Protein AF-R6N3L1-F1 (afdb_monomer_lite)

pLDDT: mean 95.33, std 4.83, range [55.12, 98.56]

Radius of gyration: 23.16 Å; chains: 1; bounding box: 52×31×59 Å

Secondary structure (DSSP, 8-state):
-----HHHHHHHHHHHHHT-----HHHHHHHHTT-HHHHHHHHHHHHHHS-HHHHHHHHHH-HHHHHHHHHTTT--TTTHHHHTTSGGGHHHHHHHHHHHHHHHHHHHHHHHHHHHHHHHHHHHHHTT--HHHHHHHTT--HHHHHHHHHH--TTSS-HHHHHHHHHHHHH-

Sequence (172 aa):
M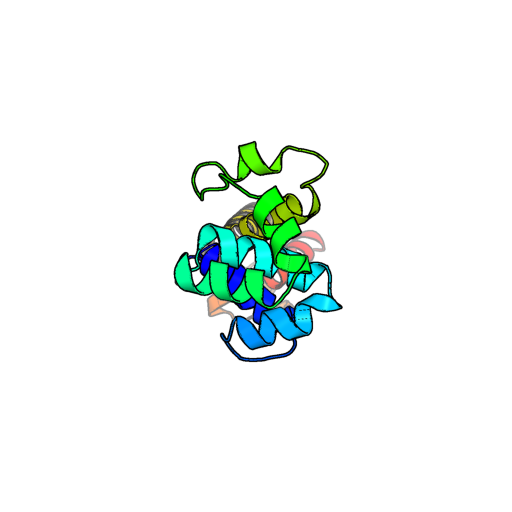RELTFKGYLLFQLKELSGCNTTSLYIFSNLASSNARLQDALTMYLVLYTKEDLKNRLIKKYSYLKTACNQLSGLEENNINDFLNLERLSHYRTIYQNYIYEKDKKVLENKLKQMMYQKICFTRKSKNMSNYRIYKELNLNPGNANAFLKYGDVSKVSLDTARKILAFVNKY

Structure (mmCIF, N/CA/C/O backbone):
data_AF-R6N3L1-F1
#
_entry.id   AF-R6N3L1-F1
#
loop_
_atom_site.group_PDB
_atom_site.id
_atom_site.type_symbol
_atom_site.label_atom_id
_atom_site.label_alt_id
_atom_site.label_comp_id
_atom_site.label_asym_id
_atom_site.label_entity_id
_atom_site.label_seq_id
_atom_site.pdbx_PDB_ins_code
_atom_site.Cartn_x
_atom_site.Cartn_y
_atom_site.Cartn_z
_atom_site.occupancy
_atom_site.B_iso_or_equiv
_atom_site.auth_seq_id
_atom_site.auth_comp_id
_atom_site.auth_asym_id
_atom_site.auth_atom_id
_atom_site.pdbx_PDB_model_num
ATOM 1 N N . MET A 1 1 ? 7.011 1.346 12.564 1.00 55.12 1 MET A N 1
ATOM 2 C CA . MET A 1 1 ? 6.654 0.772 11.245 1.00 55.12 1 MET A CA 1
ATOM 3 C C . MET A 1 1 ? 7.219 1.740 10.217 1.00 55.12 1 MET A C 1
ATOM 5 O O . MET A 1 1 ? 6.918 2.918 10.350 1.00 55.12 1 MET A O 1
ATOM 9 N N . ARG A 1 2 ? 8.129 1.308 9.333 1.00 69.50 2 ARG A N 1
ATOM 10 C CA . ARG A 1 2 ? 8.715 2.210 8.322 1.00 69.50 2 ARG A CA 1
ATOM 11 C C . ARG A 1 2 ? 7.615 2.688 7.371 1.00 69.50 2 ARG A C 1
ATOM 13 O O . ARG A 1 2 ? 6.706 1.918 7.072 1.00 69.50 2 ARG A O 1
ATOM 20 N N . GLU A 1 3 ? 7.697 3.942 6.949 1.00 82.94 3 GLU A N 1
ATOM 21 C CA . GLU A 1 3 ? 6.780 4.525 5.970 1.00 82.94 3 GLU A CA 1
ATOM 22 C C . GLU A 1 3 ? 6.906 3.799 4.621 1.00 82.94 3 GLU A C 1
ATOM 24 O O . GLU A 1 3 ? 8.009 3.431 4.205 1.00 82.94 3 GLU A O 1
ATOM 29 N N . LEU A 1 4 ? 5.775 3.557 3.954 1.00 91.31 4 LEU A N 1
ATOM 30 C CA . LEU A 1 4 ? 5.751 2.935 2.634 1.00 91.31 4 LEU A CA 1
ATOM 31 C C . LEU A 1 4 ? 6.268 3.938 1.591 1.00 91.31 4 LEU A C 1
ATOM 33 O O . LEU A 1 4 ? 5.631 4.957 1.315 1.00 91.31 4 LEU A O 1
ATOM 37 N N . THR A 1 5 ? 7.423 3.646 0.995 1.00 95.38 5 THR A N 1
ATOM 38 C CA . THR A 1 5 ? 7.975 4.432 -0.117 1.00 95.38 5 THR A CA 1
ATOM 39 C C . THR A 1 5 ? 7.405 3.956 -1.447 1.00 95.38 5 THR A C 1
ATOM 41 O O . THR A 1 5 ? 7.061 2.779 -1.588 1.00 95.38 5 THR A O 1
ATOM 44 N N . PHE A 1 6 ? 7.345 4.837 -2.449 1.00 96.94 6 PHE A N 1
ATOM 45 C CA . PHE A 1 6 ? 6.817 4.459 -3.760 1.00 96.94 6 PHE A CA 1
ATOM 46 C C . PHE A 1 6 ? 7.683 3.389 -4.443 1.00 96.94 6 PHE A C 1
ATOM 48 O O . PHE A 1 6 ? 7.162 2.389 -4.935 1.00 96.94 6 PHE A O 1
ATOM 55 N N . LYS A 1 7 ? 9.014 3.497 -4.334 1.00 97.38 7 LYS A N 1
ATOM 56 C CA . LYS A 1 7 ? 9.955 2.437 -4.735 1.00 97.38 7 LYS A CA 1
ATOM 57 C C . LYS A 1 7 ? 9.643 1.085 -4.088 1.00 97.38 7 LYS A C 1
ATOM 59 O O . LYS A 1 7 ? 9.647 0.060 -4.768 1.00 97.38 7 LYS A O 1
ATOM 64 N N . GLY A 1 8 ? 9.401 1.075 -2.774 1.00 96.56 8 GLY A N 1
ATOM 65 C CA . GLY A 1 8 ? 9.071 -0.141 -2.030 1.00 96.56 8 GLY A CA 1
ATOM 66 C C . GLY A 1 8 ? 7.736 -0.739 -2.469 1.00 96.56 8 GLY A C 1
ATOM 67 O O . GLY A 1 8 ? 7.646 -1.948 -2.668 1.00 96.56 8 GLY A O 1
ATOM 68 N N . TYR A 1 9 ? 6.734 0.113 -2.688 1.00 97.25 9 TYR A N 1
ATOM 69 C CA . TYR A 1 9 ? 5.429 -0.282 -3.208 1.00 97.25 9 TYR A CA 1
ATOM 70 C C . TYR A 1 9 ? 5.522 -0.901 -4.608 1.00 97.25 9 TYR A C 1
ATOM 72 O O . TYR A 1 9 ? 5.002 -1.993 -4.820 1.00 97.25 9 TYR A O 1
ATOM 80 N N . LEU A 1 10 ? 6.231 -0.267 -5.548 1.00 98.12 10 LEU A N 1
ATOM 81 C CA . LEU A 1 10 ? 6.423 -0.819 -6.892 1.00 98.12 10 LEU A CA 1
ATOM 82 C C . LEU A 1 10 ? 7.153 -2.162 -6.848 1.00 98.12 10 LEU A C 1
ATOM 84 O O . LEU A 1 10 ? 6.730 -3.105 -7.506 1.00 98.12 10 LEU A O 1
ATOM 88 N N . LEU A 1 11 ? 8.211 -2.290 -6.041 1.00 97.56 11 LEU A N 1
ATOM 89 C CA . LEU A 1 11 ? 8.925 -3.561 -5.913 1.00 97.56 11 LEU A CA 1
ATOM 90 C C . LEU A 1 11 ? 8.037 -4.670 -5.330 1.00 97.56 11 LEU A C 1
ATOM 92 O O . LEU A 1 11 ? 8.129 -5.816 -5.763 1.00 97.56 11 LEU A O 1
ATOM 96 N N . PHE A 1 12 ? 7.174 -4.336 -4.368 1.00 96.50 12 PHE A N 1
ATOM 97 C CA . PHE A 1 12 ? 6.160 -5.256 -3.859 1.00 96.50 12 PHE A CA 1
ATOM 98 C C . PHE A 1 12 ? 5.182 -5.673 -4.968 1.00 96.50 12 PHE A C 1
ATOM 100 O O . PHE A 1 12 ? 5.009 -6.866 -5.195 1.00 96.50 12 PHE A O 1
ATOM 107 N N . GLN A 1 13 ? 4.636 -4.719 -5.730 1.00 97.38 13 GLN A N 1
ATOM 108 C CA . GLN A 1 13 ? 3.751 -5.003 -6.867 1.00 97.38 13 GLN A CA 1
ATOM 109 C C . GLN A 1 13 ? 4.419 -5.899 -7.918 1.00 97.38 13 GLN A C 1
ATOM 111 O O . GLN A 1 13 ? 3.794 -6.831 -8.411 1.00 97.38 13 GLN A O 1
ATOM 116 N N . LEU A 1 14 ? 5.700 -5.675 -8.228 1.00 98.25 14 LEU A N 1
ATOM 117 C CA . LEU A 1 14 ? 6.450 -6.522 -9.158 1.00 98.25 14 LEU A CA 1
ATOM 118 C C . LEU A 1 14 ? 6.527 -7.974 -8.682 1.00 98.25 14 LEU A C 1
ATOM 120 O O . LEU A 1 14 ? 6.354 -8.888 -9.486 1.00 98.25 14 LEU A O 1
ATOM 124 N N . LYS A 1 15 ? 6.752 -8.204 -7.385 1.00 97.75 15 LYS A N 1
ATOM 125 C CA . LYS A 1 15 ? 6.771 -9.554 -6.805 1.00 97.75 15 LYS A CA 1
ATOM 126 C C . LYS A 1 15 ? 5.398 -10.217 -6.860 1.00 97.75 15 LYS A C 1
ATOM 128 O O . LYS A 1 15 ? 5.299 -11.340 -7.342 1.00 97.75 15 LYS A O 1
ATOM 133 N N . GLU A 1 16 ? 4.357 -9.507 -6.433 1.00 96.81 16 GLU A N 1
ATOM 134 C CA . GLU A 1 16 ? 2.985 -10.026 -6.413 1.00 96.81 16 GLU A CA 1
ATOM 135 C C . GLU A 1 16 ? 2.488 -10.364 -7.825 1.00 96.81 16 GLU A C 1
ATOM 137 O O . GLU A 1 16 ? 2.029 -11.474 -8.080 1.00 96.81 16 GLU A O 1
ATOM 142 N N . LEU A 1 17 ? 2.642 -9.439 -8.778 1.00 96.69 17 LEU A N 1
ATOM 143 C CA . LEU A 1 17 ? 2.140 -9.598 -10.147 1.00 96.69 17 LEU A CA 1
ATOM 144 C C . LEU A 1 17 ? 2.936 -10.616 -10.973 1.00 96.69 17 LEU A C 1
ATOM 146 O O . LEU A 1 17 ? 2.411 -11.152 -11.948 1.00 96.69 17 LEU A O 1
ATOM 150 N N . SER A 1 18 ? 4.196 -10.868 -10.615 1.00 95.94 18 SER A N 1
ATOM 151 C CA . SER A 1 18 ? 5.027 -11.888 -11.267 1.00 95.94 18 SER A CA 1
ATOM 152 C C . SER A 1 18 ? 4.926 -13.268 -10.617 1.00 95.94 18 SER A C 1
ATOM 154 O O . SER A 1 18 ? 5.434 -14.233 -11.185 1.00 95.94 18 SER A O 1
ATOM 156 N N . GLY A 1 19 ? 4.351 -13.368 -9.413 1.00 95.69 19 GLY A N 1
ATOM 157 C CA . GLY A 1 19 ? 4.385 -14.586 -8.599 1.00 95.69 19 GLY A CA 1
ATOM 158 C C . GLY A 1 19 ? 5.797 -15.007 -8.167 1.00 95.69 19 GLY A C 1
ATOM 159 O O . GLY A 1 19 ? 5.993 -16.128 -7.705 1.00 95.69 19 GLY A O 1
ATOM 160 N N . CYS A 1 20 ? 6.799 -14.135 -8.329 1.00 93.19 20 CYS A N 1
ATOM 161 C CA . CYS A 1 20 ? 8.203 -14.446 -8.081 1.00 93.19 20 CYS A CA 1
ATOM 162 C C . CYS A 1 20 ? 8.733 -13.636 -6.896 1.00 93.19 20 CYS A C 1
ATOM 164 O O . CYS A 1 20 ? 8.785 -12.406 -6.935 1.00 93.19 20 CYS A O 1
ATOM 166 N N . ASN A 1 21 ? 9.260 -14.311 -5.871 1.00 93.56 21 ASN A N 1
ATOM 167 C CA . ASN A 1 21 ? 9.930 -13.639 -4.755 1.00 93.56 21 ASN A CA 1
ATOM 168 C C . ASN A 1 21 ? 11.391 -13.270 -5.096 1.00 93.56 21 ASN A C 1
ATOM 170 O O . ASN A 1 21 ? 12.336 -13.733 -4.463 1.00 93.56 21 ASN A O 1
ATOM 174 N N . THR A 1 22 ? 11.582 -12.439 -6.122 1.00 95.19 22 THR A N 1
ATOM 175 C CA . THR A 1 22 ? 12.891 -11.946 -6.584 1.00 95.19 22 THR A CA 1
ATOM 176 C C . THR A 1 22 ? 12.917 -10.419 -6.636 1.00 95.19 22 THR A C 1
ATOM 178 O O . THR A 1 22 ? 11.908 -9.754 -6.430 1.00 95.19 22 THR A O 1
ATOM 181 N N . THR A 1 23 ? 14.084 -9.840 -6.893 1.00 95.25 23 THR A N 1
ATOM 182 C CA . THR A 1 23 ? 14.254 -8.417 -7.230 1.00 95.25 23 THR A CA 1
ATOM 183 C C . THR A 1 23 ? 14.907 -8.231 -8.602 1.00 95.25 23 THR A C 1
ATOM 185 O O . THR A 1 23 ? 15.266 -7.116 -8.981 1.00 95.25 23 THR A O 1
ATOM 188 N N . SER A 1 24 ? 15.072 -9.319 -9.363 1.00 97.25 24 SER A N 1
ATOM 189 C CA . SER A 1 24 ? 15.701 -9.292 -10.681 1.00 97.25 24 SER A CA 1
ATOM 190 C C . SER A 1 24 ? 14.806 -8.609 -11.711 1.00 97.25 24 SER A C 1
ATOM 192 O O . SER A 1 24 ? 13.794 -9.159 -12.150 1.00 97.25 24 SER A O 1
ATOM 194 N N . LEU A 1 25 ? 15.243 -7.438 -12.174 1.00 97.88 25 LEU A N 1
ATOM 195 C CA . LEU A 1 25 ? 14.565 -6.706 -13.242 1.00 97.88 25 LEU A CA 1
ATOM 196 C C . LEU A 1 25 ? 14.547 -7.482 -14.565 1.00 97.88 25 LEU A C 1
ATOM 198 O O . LEU A 1 25 ? 13.624 -7.297 -15.347 1.00 97.88 25 LEU A O 1
ATOM 202 N N . TYR A 1 26 ? 15.503 -8.385 -14.809 1.00 97.88 26 TYR A N 1
ATOM 203 C CA . TYR A 1 26 ? 15.476 -9.261 -15.986 1.00 97.88 26 TYR A CA 1
ATOM 204 C C . TYR A 1 26 ? 14.345 -10.288 -15.914 1.00 97.88 26 TYR A C 1
ATOM 206 O O . TYR A 1 26 ? 13.680 -10.520 -16.919 1.00 97.88 26 TYR A O 1
ATOM 214 N N . ILE A 1 27 ? 14.108 -10.878 -14.736 1.00 97.06 27 ILE A N 1
ATOM 215 C CA . ILE A 1 27 ? 13.002 -11.827 -14.542 1.00 97.06 27 ILE A CA 1
ATOM 216 C C . ILE A 1 27 ? 11.673 -11.095 -14.724 1.00 97.06 27 ILE A C 1
ATOM 218 O O . ILE A 1 27 ? 10.837 -11.536 -15.510 1.00 97.06 27 ILE A O 1
ATOM 222 N N . PHE A 1 28 ? 11.511 -9.934 -14.082 1.00 98.19 28 PHE A N 1
ATOM 223 C CA . PHE A 1 28 ? 10.308 -9.123 -14.260 1.00 98.19 28 PHE A CA 1
ATOM 224 C C . PHE A 1 28 ? 10.110 -8.689 -15.715 1.00 98.19 28 PHE A C 1
ATOM 226 O O . PHE A 1 28 ? 9.000 -8.801 -16.218 1.00 98.19 28 PHE A O 1
ATOM 233 N N . SER A 1 29 ? 11.171 -8.272 -16.417 1.00 97.62 29 SER A N 1
ATOM 234 C CA . SER A 1 29 ? 11.090 -7.888 -17.837 1.00 97.62 29 SER A CA 1
ATOM 235 C C . SER A 1 29 ? 10.705 -9.060 -18.743 1.00 97.62 29 SER A C 1
ATOM 237 O O . SER A 1 29 ? 9.985 -8.889 -19.718 1.00 97.62 29 SER A O 1
ATOM 239 N N . ASN A 1 30 ? 11.149 -10.275 -18.423 1.00 96.44 30 ASN A N 1
ATOM 240 C CA . ASN A 1 30 ? 10.746 -11.453 -19.183 1.00 96.44 30 ASN A CA 1
ATOM 241 C C . ASN A 1 30 ? 9.241 -11.734 -19.029 1.00 96.44 30 ASN A C 1
ATOM 243 O O . ASN A 1 30 ? 8.537 -11.935 -20.017 1.00 96.44 30 ASN A O 1
ATOM 247 N N . LEU A 1 31 ? 8.745 -11.699 -17.789 1.00 96.12 31 LEU A N 1
ATOM 248 C CA . LEU A 1 31 ? 7.355 -12.022 -17.455 1.00 96.12 31 LEU A CA 1
ATOM 249 C C . LEU A 1 31 ? 6.365 -10.921 -17.867 1.00 96.12 31 LEU A C 1
ATOM 251 O O . LEU A 1 31 ? 5.251 -11.216 -18.294 1.00 96.12 31 LEU A O 1
ATOM 255 N N . ALA A 1 32 ? 6.774 -9.655 -17.786 1.00 96.56 32 ALA A N 1
ATOM 256 C CA . ALA A 1 32 ? 5.938 -8.499 -18.105 1.00 96.56 32 ALA A CA 1
ATOM 257 C C . ALA A 1 32 ? 5.476 -8.456 -19.570 1.00 96.56 32 ALA A C 1
ATOM 259 O O . ALA A 1 32 ? 4.437 -7.870 -19.847 1.00 96.56 32 ALA A O 1
ATOM 260 N N . SER A 1 33 ? 6.185 -9.124 -20.487 1.00 90.62 33 SER A N 1
ATOM 261 C CA . SER A 1 33 ? 5.824 -9.194 -21.913 1.00 90.62 33 SER A CA 1
ATOM 262 C C . SER A 1 33 ? 4.399 -9.700 -22.190 1.00 90.62 33 SER A C 1
ATOM 264 O O . SER A 1 33 ? 3.830 -9.381 -23.229 1.00 90.62 33 SER A O 1
ATOM 266 N N . SER A 1 34 ? 3.817 -10.465 -21.261 1.00 89.88 34 SER A N 1
ATOM 267 C CA . SER A 1 34 ? 2.464 -11.033 -21.358 1.00 89.88 34 SER A CA 1
ATOM 268 C C . SER A 1 34 ? 1.507 -10.532 -20.267 1.00 89.88 34 SER A C 1
ATOM 270 O O . SER A 1 34 ? 0.362 -10.972 -20.197 1.00 89.88 34 SER A O 1
ATOM 272 N N . ASN A 1 35 ? 1.949 -9.601 -19.413 1.00 94.88 35 ASN A N 1
ATOM 273 C CA . ASN A 1 35 ? 1.176 -9.096 -18.281 1.00 94.88 35 ASN A CA 1
ATOM 274 C C . ASN A 1 35 ? 1.253 -7.566 -18.225 1.00 94.88 35 ASN A C 1
ATOM 276 O O . ASN A 1 35 ? 2.210 -7.001 -17.694 1.00 94.88 35 ASN A O 1
ATOM 280 N N . ALA A 1 36 ? 0.202 -6.907 -18.723 1.00 94.69 36 ALA A N 1
ATOM 281 C CA . ALA A 1 36 ? 0.121 -5.449 -18.804 1.00 94.69 36 ALA A CA 1
ATOM 282 C C . ALA A 1 36 ? 0.310 -4.759 -17.440 1.00 94.69 36 ALA A C 1
ATOM 284 O O . ALA A 1 36 ? 1.070 -3.805 -17.334 1.00 94.69 36 ALA A O 1
ATOM 285 N N . ARG A 1 37 ? -0.287 -5.285 -16.360 1.00 95.88 37 ARG A N 1
ATOM 286 C CA . ARG A 1 37 ? -0.143 -4.686 -15.019 1.00 95.88 37 ARG A CA 1
ATOM 287 C C . ARG A 1 37 ? 1.293 -4.772 -14.507 1.00 95.88 37 ARG A C 1
ATOM 289 O O . ARG A 1 37 ? 1.795 -3.826 -13.902 1.00 95.88 37 ARG A O 1
ATOM 296 N N . LEU A 1 38 ? 1.952 -5.909 -14.742 1.00 97.50 38 LEU A N 1
ATOM 297 C CA . LEU A 1 38 ? 3.357 -6.089 -14.381 1.00 97.50 38 LEU A CA 1
ATOM 298 C C . LEU A 1 38 ? 4.255 -5.174 -15.224 1.00 97.50 38 LEU A C 1
ATOM 300 O O . LEU A 1 38 ? 5.188 -4.580 -14.688 1.00 97.50 38 LEU A O 1
ATOM 304 N N . GLN A 1 39 ? 3.954 -5.030 -16.516 1.00 97.75 39 GLN A N 1
ATOM 305 C CA . GLN A 1 39 ? 4.626 -4.090 -17.408 1.00 97.75 39 GLN A CA 1
ATOM 306 C C . GLN A 1 39 ? 4.496 -2.645 -16.920 1.00 97.75 39 GLN A C 1
ATOM 308 O O . GLN A 1 39 ? 5.504 -1.939 -16.886 1.00 97.75 39 GLN A O 1
ATOM 313 N N . ASP A 1 40 ? 3.309 -2.210 -16.508 1.00 97.81 40 ASP A N 1
ATOM 314 C CA . ASP A 1 40 ? 3.091 -0.834 -16.067 1.00 97.81 40 ASP A CA 1
ATOM 315 C C . ASP A 1 40 ? 3.899 -0.525 -14.796 1.00 97.81 40 ASP A C 1
ATOM 317 O O . ASP A 1 40 ? 4.656 0.450 -14.741 1.00 97.81 40 ASP A O 1
ATOM 321 N N . ALA A 1 41 ? 3.828 -1.414 -13.798 1.00 98.25 41 ALA A N 1
ATOM 322 C CA . ALA A 1 41 ? 4.604 -1.292 -12.563 1.00 98.25 41 ALA A CA 1
ATOM 323 C C . ALA A 1 41 ? 6.121 -1.330 -12.826 1.00 98.25 41 ALA A C 1
ATOM 325 O O . ALA A 1 41 ? 6.883 -0.566 -12.225 1.00 98.25 41 ALA A O 1
ATOM 326 N N . LEU A 1 42 ? 6.565 -2.190 -13.749 1.00 98.50 42 LEU A N 1
ATOM 327 C CA . LEU A 1 42 ? 7.968 -2.298 -14.144 1.00 98.50 42 LEU A CA 1
ATOM 328 C C . LEU A 1 42 ? 8.450 -1.034 -14.843 1.00 98.50 42 LEU A C 1
ATOM 330 O O . LEU A 1 42 ? 9.520 -0.538 -14.508 1.00 98.50 42 LEU A O 1
ATOM 334 N N . THR A 1 43 ? 7.664 -0.487 -15.765 1.00 98.31 43 THR A N 1
ATOM 335 C CA . THR A 1 43 ? 8.004 0.741 -16.490 1.00 98.31 43 THR A CA 1
ATOM 336 C C . THR A 1 43 ? 8.219 1.898 -15.519 1.00 98.31 43 THR A C 1
ATOM 338 O O . THR A 1 43 ? 9.267 2.542 -15.569 1.00 98.31 43 THR A O 1
ATOM 341 N N . MET A 1 44 ? 7.303 2.105 -14.564 1.00 98.38 44 MET A N 1
ATOM 342 C CA . MET A 1 44 ? 7.477 3.139 -13.536 1.00 98.38 44 MET A CA 1
ATOM 343 C C . MET A 1 44 ? 8.737 2.905 -12.693 1.00 98.38 44 MET A C 1
ATOM 345 O O . MET A 1 44 ? 9.488 3.845 -12.433 1.00 98.38 44 MET A O 1
ATOM 349 N N . TYR A 1 45 ? 9.017 1.654 -12.304 1.00 98.56 45 TYR A N 1
ATOM 350 C CA . TYR A 1 45 ? 10.211 1.324 -11.521 1.00 98.56 45 TYR A CA 1
ATOM 351 C C . TYR A 1 45 ? 11.510 1.574 -12.304 1.00 98.56 45 TYR A C 1
ATOM 353 O O . TYR A 1 45 ? 12.501 2.063 -11.754 1.00 98.56 45 TYR A O 1
ATOM 361 N N . LEU A 1 46 ? 11.519 1.243 -13.595 1.00 98.25 46 LEU A N 1
ATOM 362 C CA . LEU A 1 46 ? 12.664 1.459 -14.474 1.00 98.25 46 LEU A CA 1
ATOM 363 C C . LEU A 1 46 ? 12.953 2.943 -14.685 1.00 98.25 46 LEU A C 1
ATOM 365 O O . LEU A 1 46 ? 14.115 3.340 -14.660 1.00 98.25 46 LEU A O 1
ATOM 369 N N . VAL A 1 47 ? 11.913 3.750 -14.873 1.00 98.06 47 VAL A N 1
ATOM 370 C CA . VAL A 1 47 ? 12.048 5.185 -15.139 1.00 98.06 47 VAL A CA 1
ATOM 371 C C . VAL A 1 47 ? 12.499 5.946 -13.894 1.00 98.06 47 VAL A C 1
ATOM 373 O O . VAL A 1 47 ? 13.420 6.749 -13.991 1.00 98.06 47 VAL A O 1
ATOM 376 N N . LEU A 1 48 ? 11.916 5.653 -12.729 1.00 97.88 48 LEU A N 1
ATOM 377 C CA . LEU A 1 48 ? 12.163 6.420 -11.502 1.00 97.88 48 LEU A CA 1
ATOM 378 C C . LEU A 1 48 ? 13.361 5.925 -10.681 1.00 97.88 48 LEU A C 1
ATOM 380 O O . LEU A 1 48 ? 14.010 6.711 -9.996 1.00 97.88 48 LEU A O 1
ATOM 384 N N . TYR A 1 49 ? 13.646 4.617 -10.692 1.00 97.88 49 TYR A N 1
ATOM 385 C CA . TYR A 1 49 ? 14.501 4.001 -9.664 1.00 97.88 49 TYR A CA 1
ATOM 386 C C . TYR A 1 49 ? 15.652 3.154 -10.186 1.00 97.88 49 TYR A C 1
ATOM 388 O O . TYR A 1 49 ? 16.412 2.599 -9.382 1.00 97.88 49 TYR A O 1
ATOM 396 N N . THR A 1 50 ? 15.784 3.019 -11.502 1.00 97.50 50 THR A N 1
ATOM 397 C CA . THR A 1 50 ? 16.800 2.161 -12.109 1.00 97.50 50 THR A CA 1
ATOM 398 C C . THR A 1 50 ? 17.895 3.002 -12.741 1.00 97.50 50 THR A C 1
ATOM 400 O O . THR A 1 50 ? 17.627 3.971 -13.443 1.00 97.50 50 THR A O 1
ATOM 403 N N . LYS A 1 51 ? 19.151 2.609 -12.499 1.00 96.81 51 LYS A N 1
ATOM 404 C CA . LYS A 1 51 ? 20.306 3.252 -13.129 1.00 96.81 51 LYS A CA 1
ATOM 405 C C . LYS A 1 51 ? 20.181 3.199 -14.650 1.00 96.81 51 LYS A C 1
ATOM 407 O O . LYS A 1 51 ? 19.730 2.197 -15.213 1.00 96.81 51 LYS A O 1
ATOM 412 N N . GLU A 1 52 ? 20.608 4.271 -15.300 1.00 95.62 52 GLU A N 1
ATOM 413 C CA . GLU A 1 52 ? 20.432 4.459 -16.736 1.00 95.62 52 GLU A CA 1
ATOM 414 C C . GLU A 1 52 ? 21.083 3.343 -17.569 1.00 95.62 52 GLU A C 1
ATOM 416 O O . GLU A 1 52 ? 20.474 2.848 -18.515 1.00 95.62 52 GLU A O 1
ATOM 421 N N . ASP A 1 53 ? 22.258 2.853 -17.161 1.00 97.25 53 ASP A N 1
ATOM 422 C CA . ASP A 1 53 ? 22.962 1.748 -17.820 1.00 97.25 53 ASP A CA 1
ATOM 423 C C . ASP A 1 53 ? 22.133 0.450 -17.836 1.00 97.25 53 ASP A C 1
ATOM 425 O O . ASP A 1 53 ? 22.058 -0.256 -18.846 1.00 97.25 53 ASP A O 1
ATOM 429 N N . LEU A 1 54 ? 21.485 0.122 -16.716 1.00 97.62 54 LEU A N 1
ATOM 430 C CA . LEU A 1 54 ? 20.668 -1.077 -16.588 1.00 97.62 54 LEU A CA 1
ATOM 431 C C . LEU A 1 54 ? 19.345 -0.909 -17.334 1.00 97.62 54 LEU A C 1
ATOM 433 O O . LEU A 1 54 ? 18.945 -1.815 -18.066 1.00 97.62 54 LEU A O 1
ATOM 437 N N . LYS A 1 55 ? 18.707 0.260 -17.213 1.00 97.56 55 LYS A N 1
ATOM 438 C CA . LYS A 1 55 ? 17.501 0.608 -17.973 1.00 97.56 55 LYS A CA 1
ATOM 439 C C . LYS A 1 55 ? 17.746 0.464 -19.479 1.00 97.56 55 LYS A C 1
ATOM 441 O O . LYS A 1 55 ? 16.980 -0.214 -20.159 1.00 97.56 55 LYS A O 1
ATOM 446 N N . ASN A 1 56 ? 18.849 1.014 -19.987 1.00 97.12 56 ASN A N 1
ATOM 447 C CA . ASN A 1 56 ? 19.195 0.971 -21.409 1.00 97.12 56 ASN A CA 1
ATOM 448 C C . ASN A 1 56 ? 19.465 -0.459 -21.898 1.00 97.12 56 ASN A C 1
ATOM 450 O O . ASN A 1 56 ? 19.010 -0.836 -22.980 1.00 97.12 56 ASN A O 1
ATOM 454 N N . ARG A 1 57 ? 20.134 -1.296 -21.090 1.00 98.06 57 ARG A N 1
ATOM 455 C CA . ARG A 1 57 ? 20.307 -2.728 -21.396 1.00 98.06 57 ARG A CA 1
ATOM 456 C C . ARG A 1 57 ? 18.973 -3.469 -21.486 1.00 98.06 57 ARG A C 1
ATOM 458 O O . ARG A 1 57 ? 18.779 -4.250 -22.417 1.00 98.06 57 ARG A O 1
ATOM 465 N N . LEU A 1 58 ? 18.052 -3.217 -20.555 1.00 97.81 58 LEU A N 1
ATOM 466 C CA . LEU A 1 58 ? 16.732 -3.853 -20.543 1.00 97.81 58 LEU A CA 1
ATOM 467 C C . LEU A 1 58 ? 15.876 -3.403 -21.728 1.00 97.81 58 LEU A C 1
ATOM 469 O O . LEU A 1 58 ? 15.321 -4.247 -22.421 1.00 97.81 58 LEU A 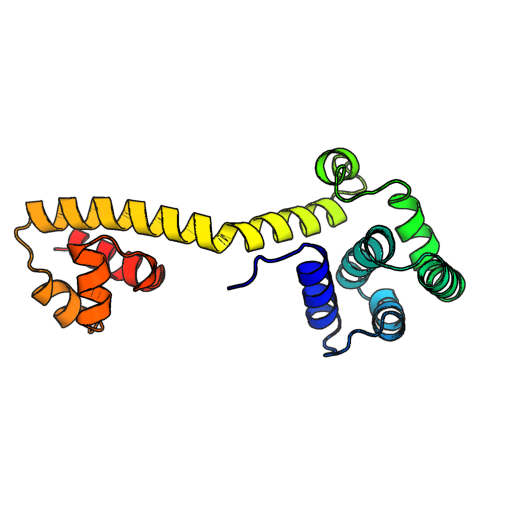O 1
ATOM 473 N N . ILE A 1 59 ? 15.843 -2.106 -22.032 1.00 97.12 59 ILE A N 1
ATOM 474 C CA . ILE A 1 59 ? 15.115 -1.563 -23.186 1.00 97.12 59 ILE A CA 1
ATOM 475 C C . ILE A 1 59 ? 15.664 -2.108 -24.514 1.00 97.12 59 ILE A C 1
ATOM 477 O O . ILE A 1 59 ? 14.896 -2.387 -25.434 1.00 97.12 59 ILE A O 1
ATOM 481 N N . LYS A 1 60 ? 16.987 -2.300 -24.624 1.00 97.12 60 LYS A N 1
ATOM 482 C CA . LYS A 1 60 ? 17.603 -2.918 -25.808 1.00 97.12 60 LYS A CA 1
ATOM 483 C C . LYS A 1 60 ? 17.205 -4.390 -25.962 1.00 97.12 60 LYS A C 1
ATOM 485 O O . LYS A 1 60 ? 17.056 -4.858 -27.086 1.00 97.12 60 LYS A O 1
ATOM 490 N N . LYS A 1 61 ? 17.054 -5.114 -24.849 1.00 97.19 61 LYS A N 1
ATOM 491 C CA . LYS A 1 61 ? 16.701 -6.541 -24.841 1.00 97.19 61 LYS A CA 1
ATOM 492 C C . LYS A 1 61 ? 15.201 -6.791 -25.034 1.00 97.19 61 LYS A C 1
ATOM 494 O O . LYS A 1 61 ? 14.837 -7.765 -25.683 1.00 97.19 61 LYS A O 1
ATOM 499 N N . TYR A 1 62 ? 14.345 -5.931 -24.489 1.00 96.44 62 TYR A N 1
ATOM 500 C CA . TYR A 1 62 ? 12.892 -6.088 -24.492 1.00 96.44 62 TYR A CA 1
ATOM 501 C C . TYR A 1 62 ? 12.235 -4.888 -25.184 1.00 96.44 62 TYR A C 1
ATOM 503 O O . TYR A 1 62 ? 12.061 -3.827 -24.586 1.00 96.44 62 TYR A O 1
ATOM 511 N N . SER A 1 63 ? 11.856 -5.053 -26.453 1.00 92.81 63 SER A N 1
ATOM 512 C CA . SER A 1 63 ? 11.376 -3.954 -27.306 1.00 92.81 63 SER A CA 1
ATOM 513 C C . SER A 1 63 ? 10.145 -3.228 -26.752 1.00 92.81 63 SER A C 1
ATOM 515 O O . SER A 1 63 ? 10.063 -2.006 -26.869 1.00 92.81 63 SER A O 1
ATOM 517 N N . TYR A 1 64 ? 9.226 -3.944 -26.096 1.00 94.62 64 TYR A N 1
ATOM 518 C CA . TYR A 1 64 ? 8.024 -3.354 -25.497 1.00 94.62 64 TYR A CA 1
ATOM 519 C C . TYR A 1 64 ? 8.363 -2.313 -24.410 1.00 94.62 64 TYR A C 1
ATOM 521 O O . TYR A 1 64 ? 7.672 -1.299 -24.288 1.00 94.62 64 TYR A O 1
ATOM 529 N N . LEU A 1 65 ? 9.473 -2.502 -23.677 1.00 96.75 65 LEU A N 1
ATOM 530 C CA . LEU A 1 65 ? 9.940 -1.543 -22.672 1.00 96.75 65 LEU A CA 1
ATOM 531 C C . LEU A 1 65 ? 10.419 -0.239 -23.300 1.00 96.75 65 LEU A C 1
ATOM 533 O O . LEU A 1 65 ? 10.328 0.799 -22.655 1.00 96.75 65 LEU A O 1
ATOM 537 N N . LYS A 1 66 ? 10.912 -0.258 -24.544 1.00 95.50 66 LYS A N 1
ATOM 538 C CA . LYS A 1 66 ? 11.342 0.967 -25.231 1.00 95.50 66 LYS A CA 1
ATOM 539 C C . LYS A 1 66 ? 10.185 1.946 -25.348 1.00 95.50 66 LYS A C 1
ATOM 541 O O . LYS A 1 66 ? 10.300 3.095 -24.935 1.00 95.50 66 LYS A O 1
ATOM 546 N N . THR A 1 67 ? 9.069 1.470 -25.887 1.00 92.62 67 THR A N 1
ATOM 547 C CA . THR A 1 67 ? 7.872 2.288 -26.077 1.00 92.62 67 THR A CA 1
ATOM 548 C C . THR A 1 67 ? 7.307 2.739 -24.734 1.00 92.62 67 THR A C 1
ATOM 550 O O . THR A 1 67 ? 7.048 3.927 -24.565 1.00 92.62 67 THR A O 1
ATOM 553 N N . ALA A 1 68 ? 7.187 1.825 -23.765 1.00 95.50 68 ALA A N 1
ATOM 554 C CA . ALA A 1 68 ? 6.627 2.133 -22.451 1.00 95.50 68 ALA A CA 1
ATOM 555 C C . ALA A 1 68 ? 7.477 3.158 -21.673 1.00 95.50 68 ALA A C 1
ATOM 557 O O . ALA A 1 68 ? 6.958 4.167 -21.204 1.00 95.50 68 ALA A O 1
ATOM 558 N N . CYS A 1 69 ? 8.800 2.975 -21.603 1.00 97.12 69 CYS A N 1
ATOM 559 C CA . CYS A 1 69 ? 9.689 3.919 -20.919 1.00 97.12 69 CYS A CA 1
ATOM 560 C C . CYS A 1 69 ? 9.718 5.292 -21.605 1.00 97.12 69 CYS A C 1
ATOM 562 O O . CYS A 1 69 ? 9.785 6.309 -20.920 1.00 97.12 69 CYS A O 1
ATOM 564 N N . ASN A 1 70 ? 9.629 5.341 -22.938 1.00 95.31 70 ASN A N 1
ATOM 565 C CA . ASN A 1 70 ? 9.587 6.607 -23.672 1.00 95.31 70 ASN A CA 1
ATOM 566 C C . ASN A 1 70 ? 8.311 7.412 -23.383 1.00 95.31 70 ASN A C 1
ATOM 568 O O . ASN A 1 70 ? 8.367 8.639 -23.358 1.00 95.31 70 ASN A O 1
ATOM 572 N N . GLN A 1 71 ? 7.174 6.751 -23.131 1.00 95.50 71 GLN A N 1
ATOM 573 C CA . GLN A 1 71 ? 5.932 7.434 -22.737 1.00 95.50 71 GLN A CA 1
ATOM 574 C C . GLN A 1 71 ? 6.065 8.184 -21.406 1.00 95.50 71 GLN A C 1
ATOM 576 O O . GLN A 1 71 ? 5.353 9.162 -21.190 1.00 95.50 71 GLN A O 1
ATOM 581 N N . LEU A 1 72 ? 6.973 7.734 -20.536 1.00 96.94 72 LEU A N 1
ATOM 582 C CA . LEU A 1 72 ? 7.258 8.332 -19.232 1.00 96.94 72 LEU A CA 1
ATOM 583 C C . LEU A 1 72 ? 8.565 9.141 -19.225 1.00 96.94 72 LEU A C 1
ATOM 585 O O . LEU A 1 72 ? 9.134 9.398 -18.166 1.00 96.94 72 LEU A O 1
ATOM 589 N N . SER A 1 73 ? 9.072 9.540 -20.394 1.00 93.94 73 SER A N 1
ATOM 590 C CA . SER A 1 73 ? 10.262 10.389 -20.474 1.00 93.94 73 SER A CA 1
ATOM 591 C C . SER A 1 73 ? 10.015 11.728 -19.771 1.00 93.94 73 SER A C 1
ATOM 593 O O . SER A 1 73 ? 9.082 12.445 -20.124 1.00 93.94 73 SER A O 1
ATOM 595 N N . GLY A 1 74 ? 10.863 12.071 -18.798 1.00 93.88 74 GLY A N 1
ATOM 596 C CA . GLY A 1 74 ? 10.717 13.273 -17.966 1.00 93.88 74 GLY A CA 1
ATOM 597 C C . GLY A 1 74 ? 9.863 13.087 -16.705 1.00 93.88 74 GLY A C 1
ATOM 598 O O . GLY A 1 74 ? 9.651 14.053 -15.976 1.00 93.88 74 GLY A O 1
ATOM 599 N N . LEU A 1 75 ? 9.375 11.872 -16.430 1.00 97.00 75 LEU A N 1
ATOM 600 C CA . LEU A 1 75 ? 8.734 11.556 -15.155 1.00 97.00 75 LEU A CA 1
ATOM 601 C C . LEU A 1 75 ? 9.777 11.557 -14.026 1.00 97.00 75 LEU A C 1
ATOM 603 O O . LEU A 1 75 ? 10.774 10.837 -14.085 1.00 97.00 75 LEU A O 1
ATOM 607 N N . GLU A 1 76 ? 9.490 12.309 -12.972 1.00 96.12 76 GLU A N 1
ATOM 608 C CA . GLU A 1 76 ? 10.291 12.442 -11.756 1.00 96.12 76 GLU A CA 1
ATOM 609 C C . GLU A 1 76 ? 9.377 12.339 -10.526 1.00 96.12 76 GLU A C 1
ATOM 611 O O . GLU A 1 76 ? 8.173 12.568 -10.616 1.00 96.12 76 GLU A O 1
ATOM 616 N N . GLU A 1 77 ? 9.914 12.009 -9.344 1.00 93.38 77 GLU A N 1
ATOM 617 C CA . GLU A 1 77 ? 9.079 11.856 -8.136 1.00 93.38 77 GLU A CA 1
ATOM 618 C C . GLU A 1 77 ? 8.298 13.123 -7.755 1.00 93.38 77 GLU A C 1
ATOM 620 O O . GLU A 1 77 ? 7.181 13.036 -7.244 1.00 93.38 77 GLU A O 1
ATOM 625 N N . ASN A 1 78 ? 8.878 14.294 -8.007 1.00 95.38 78 ASN A N 1
ATOM 626 C CA . ASN A 1 78 ? 8.297 15.599 -7.694 1.00 95.38 78 ASN A CA 1
ATOM 627 C C . ASN A 1 78 ? 7.150 16.001 -8.641 1.00 95.38 78 ASN A C 1
ATOM 629 O O . ASN A 1 78 ? 6.376 16.884 -8.282 1.00 95.38 78 ASN A O 1
ATOM 633 N N . ASN A 1 79 ? 7.026 15.373 -9.817 1.00 96.31 79 ASN A N 1
ATOM 634 C CA . ASN A 1 79 ? 6.082 15.775 -10.862 1.00 96.31 79 ASN A CA 1
ATOM 635 C C . ASN A 1 79 ? 5.026 14.708 -11.190 1.00 96.31 79 ASN A C 1
ATOM 637 O O . ASN A 1 79 ? 4.193 14.938 -12.064 1.00 96.31 79 ASN A O 1
ATOM 641 N N . ILE A 1 80 ? 5.022 13.563 -10.490 1.00 96.50 80 ILE A N 1
ATOM 642 C CA . ILE A 1 80 ? 4.173 12.403 -10.820 1.00 96.50 80 ILE A CA 1
ATOM 643 C C . ILE A 1 80 ? 2.695 12.782 -10.985 1.00 96.50 80 ILE A C 1
ATOM 645 O O . ILE A 1 80 ? 2.057 12.345 -11.943 1.00 96.50 80 ILE A O 1
ATOM 649 N N . ASN A 1 81 ? 2.143 13.581 -10.066 1.00 93.75 81 ASN A N 1
ATOM 650 C CA . ASN A 1 81 ? 0.726 13.956 -10.093 1.00 93.75 81 ASN A CA 1
ATOM 651 C C . ASN A 1 81 ? 0.348 14.701 -11.377 1.00 93.75 81 ASN A C 1
ATOM 653 O O . ASN A 1 81 ? -0.630 14.338 -12.032 1.00 93.75 81 ASN A O 1
ATOM 657 N N . ASP A 1 82 ? 1.144 15.701 -11.748 1.00 95.19 82 ASP A N 1
ATOM 658 C CA . ASP A 1 82 ? 0.887 16.525 -12.927 1.00 95.19 82 ASP A CA 1
ATOM 659 C C . ASP A 1 82 ? 1.196 15.747 -14.210 1.00 95.19 82 ASP A C 1
ATOM 661 O O . ASP A 1 82 ? 0.401 15.743 -15.152 1.00 95.19 82 ASP A O 1
ATOM 665 N N . PHE A 1 83 ? 2.312 15.009 -14.223 1.00 96.69 83 PHE A N 1
ATOM 666 C CA . PHE A 1 83 ? 2.766 14.237 -15.378 1.00 96.69 83 PHE A CA 1
ATOM 667 C C . PHE A 1 83 ? 1.749 13.159 -15.779 1.00 96.69 83 PHE A C 1
ATOM 669 O O . PHE A 1 83 ? 1.434 12.990 -16.959 1.00 96.69 83 PHE A O 1
ATOM 676 N N . LEU A 1 84 ? 1.196 12.431 -14.803 1.00 95.88 84 LEU A N 1
ATOM 677 C CA . LEU A 1 84 ? 0.260 11.334 -15.056 1.00 95.88 84 LEU A CA 1
ATOM 678 C C . LEU A 1 84 ? -1.180 11.797 -15.320 1.00 95.88 84 LEU A C 1
ATOM 680 O O . LEU A 1 84 ? -2.045 10.947 -15.543 1.00 95.88 84 LEU A O 1
ATOM 684 N N . ASN A 1 85 ? -1.458 13.108 -15.339 1.00 93.06 85 ASN A N 1
ATOM 685 C CA . ASN A 1 85 ? -2.807 13.651 -15.536 1.00 93.06 85 ASN A CA 1
ATOM 686 C C . ASN A 1 85 ? -3.334 13.515 -16.984 1.00 93.06 85 ASN A C 1
ATOM 688 O O . ASN A 1 85 ? -4.526 13.675 -17.247 1.00 93.06 85 ASN A O 1
ATOM 692 N N . LEU A 1 86 ? -2.480 13.120 -17.930 1.00 91.56 86 LEU A N 1
ATOM 693 C CA . LEU A 1 86 ? -2.888 12.788 -19.297 1.00 91.56 86 LEU A CA 1
ATOM 694 C C . LEU A 1 86 ? -3.690 11.476 -19.344 1.00 91.56 86 LEU A C 1
ATOM 696 O O . LEU A 1 86 ? -3.287 10.478 -18.746 1.00 91.56 86 LEU A O 1
ATOM 700 N N . GLU A 1 87 ? -4.792 11.449 -20.101 1.00 91.75 87 GLU A N 1
ATOM 701 C CA . GLU A 1 87 ? -5.698 10.286 -20.194 1.00 91.75 87 GLU A CA 1
ATOM 702 C C . GLU A 1 87 ? -4.982 9.010 -20.653 1.00 91.75 87 GLU A C 1
ATOM 704 O O . GLU A 1 87 ? -5.160 7.934 -20.088 1.00 91.75 87 GLU A O 1
ATOM 709 N N . ARG A 1 88 ? -4.061 9.143 -21.615 1.00 93.00 88 ARG A N 1
ATOM 710 C CA . ARG A 1 88 ? -3.243 8.027 -22.116 1.00 93.00 88 ARG A CA 1
ATOM 711 C C . ARG A 1 88 ? -2.351 7.372 -21.049 1.00 93.00 88 ARG A C 1
ATOM 713 O O . ARG A 1 88 ? -1.828 6.295 -21.299 1.00 93.00 88 ARG A O 1
ATOM 720 N N . LEU A 1 89 ? -2.139 8.027 -19.904 1.00 95.81 89 LEU A N 1
ATOM 721 C CA . LEU A 1 89 ? -1.308 7.555 -18.788 1.00 95.81 89 LEU A CA 1
ATOM 722 C C . LEU A 1 89 ? -2.151 7.128 -17.573 1.00 95.81 89 LEU A C 1
ATOM 724 O O . LEU A 1 89 ? -1.613 6.940 -16.481 1.00 95.81 89 LEU A O 1
ATOM 728 N N . SER A 1 90 ? -3.469 6.976 -17.738 1.00 94.62 90 SER A N 1
ATOM 729 C CA . SER A 1 90 ? -4.400 6.634 -16.655 1.00 94.62 90 SER A CA 1
ATOM 730 C C . SER A 1 90 ? -4.018 5.353 -15.905 1.00 94.62 90 SER A C 1
ATOM 732 O O . SER A 1 90 ? -4.109 5.320 -14.682 1.00 94.62 90 SER A O 1
ATOM 734 N N . HIS A 1 91 ? -3.491 4.337 -16.591 1.00 94.94 91 HIS A N 1
ATOM 735 C CA . HIS A 1 91 ? -3.025 3.088 -15.975 1.00 94.94 91 HIS A CA 1
ATOM 736 C C . HIS A 1 91 ? -1.862 3.305 -14.988 1.00 94.94 91 HIS A C 1
ATOM 738 O O . HIS A 1 91 ? -1.900 2.798 -13.865 1.00 94.94 91 HIS A O 1
ATOM 744 N N . TYR A 1 92 ? -0.878 4.141 -15.334 1.00 97.62 92 TYR A N 1
ATOM 745 C CA . TYR A 1 92 ? 0.184 4.547 -14.405 1.00 97.62 92 TYR A CA 1
ATOM 746 C C . TYR A 1 92 ? -0.360 5.402 -13.257 1.00 97.62 92 TYR A C 1
ATOM 748 O O . TYR A 1 92 ? 0.041 5.232 -12.102 1.00 97.62 92 TYR A O 1
ATOM 756 N N . ARG A 1 93 ? -1.311 6.300 -13.554 1.00 96.88 93 ARG A N 1
ATOM 757 C CA . ARG A 1 93 ? -1.976 7.129 -12.539 1.00 96.88 93 ARG A CA 1
ATOM 758 C C . ARG A 1 93 ? -2.669 6.265 -11.494 1.00 96.88 93 ARG A C 1
ATOM 760 O O . ARG A 1 93 ? -2.516 6.526 -10.306 1.00 96.88 93 ARG A O 1
ATOM 767 N N . THR A 1 94 ? -3.364 5.210 -11.914 1.00 96.38 94 THR A N 1
ATOM 768 C CA . THR A 1 94 ? -4.005 4.250 -11.008 1.00 96.38 94 THR A CA 1
ATOM 769 C C . THR A 1 94 ? -2.988 3.576 -10.087 1.00 96.38 94 THR A C 1
ATOM 771 O O . THR A 1 94 ? -3.240 3.460 -8.889 1.00 96.38 94 THR A O 1
ATOM 774 N N . ILE A 1 95 ? -1.817 3.175 -10.595 1.00 97.25 95 ILE A N 1
ATOM 775 C CA . ILE A 1 95 ? -0.756 2.582 -9.761 1.00 97.25 95 ILE A CA 1
ATOM 776 C C . ILE A 1 95 ? -0.301 3.567 -8.680 1.00 97.25 95 ILE A C 1
ATOM 778 O O . ILE A 1 95 ? -0.191 3.184 -7.513 1.00 97.25 95 ILE A O 1
ATOM 782 N N . TYR A 1 96 ? -0.068 4.828 -9.049 1.00 97.38 96 TYR A N 1
ATOM 783 C CA . TYR A 1 96 ? 0.350 5.858 -8.101 1.00 97.38 96 TYR A CA 1
ATOM 784 C C . TYR A 1 96 ? -0.752 6.213 -7.090 1.00 97.38 96 TYR A C 1
ATOM 786 O O . TYR A 1 96 ? -0.488 6.315 -5.896 1.00 97.38 96 TYR A O 1
ATOM 794 N N . GLN A 1 97 ? -2.008 6.315 -7.524 1.00 95.44 97 GLN A N 1
ATOM 795 C CA . GLN A 1 97 ? -3.147 6.541 -6.628 1.00 95.44 97 GLN A CA 1
ATOM 796 C C . GLN A 1 97 ? -3.321 5.398 -5.622 1.00 95.44 97 GLN A C 1
ATOM 798 O O . GLN A 1 97 ? -3.558 5.651 -4.443 1.00 95.44 97 GLN A O 1
ATOM 803 N N . ASN A 1 98 ? -3.132 4.148 -6.052 1.00 95.50 98 ASN A N 1
ATOM 804 C CA . ASN A 1 98 ? -3.156 2.994 -5.155 1.00 95.50 98 ASN A CA 1
ATOM 805 C C . ASN A 1 98 ? -1.999 3.028 -4.146 1.00 95.50 98 ASN A C 1
ATOM 807 O O . ASN A 1 98 ? -2.194 2.670 -2.986 1.00 95.50 98 ASN A O 1
ATOM 811 N N . TYR A 1 99 ? -0.816 3.501 -4.554 1.00 95.81 99 TYR A N 1
ATOM 812 C CA . TYR A 1 99 ? 0.290 3.748 -3.628 1.00 95.81 99 TYR A CA 1
ATOM 813 C C . TYR A 1 99 ? -0.095 4.761 -2.545 1.00 95.81 99 TYR A C 1
ATOM 815 O O . TYR A 1 99 ? 0.076 4.470 -1.362 1.00 95.81 99 TYR A O 1
ATOM 823 N N . ILE A 1 100 ? -0.631 5.922 -2.935 1.00 94.50 100 ILE A N 1
ATOM 824 C CA . ILE A 1 100 ? -1.067 6.960 -1.989 1.00 94.50 100 ILE A CA 1
ATOM 825 C C . ILE A 1 100 ? -2.141 6.406 -1.051 1.00 94.50 100 ILE A C 1
ATOM 827 O O . ILE A 1 100 ? -2.041 6.557 0.166 1.00 94.50 100 ILE A O 1
ATOM 831 N N . TYR A 1 101 ? -3.114 5.675 -1.597 1.00 92.25 101 TYR A N 1
ATOM 832 C CA . TYR A 1 101 ? -4.144 5.022 -0.799 1.00 92.25 101 TYR A CA 1
ATOM 833 C C . TYR A 1 101 ? -3.549 4.062 0.237 1.00 92.25 101 TYR A C 1
ATOM 835 O O . TYR A 1 101 ? -3.872 4.178 1.414 1.00 92.25 101 TYR A O 1
ATOM 843 N N . GLU A 1 102 ? -2.667 3.140 -0.157 1.00 91.56 102 GLU A N 1
ATOM 844 C CA . GLU A 1 102 ? -2.060 2.177 0.773 1.00 91.56 102 GLU A CA 1
ATOM 845 C C . GLU A 1 102 ? -1.130 2.850 1.791 1.00 91.56 102 GLU A C 1
ATOM 847 O O . GLU A 1 102 ? -1.093 2.442 2.956 1.00 91.56 102 GLU A O 1
ATOM 852 N N . LYS A 1 103 ? -0.427 3.916 1.391 1.00 90.75 103 LYS A N 1
ATOM 853 C CA . LYS A 1 103 ? 0.390 4.741 2.287 1.00 90.75 103 LYS A CA 1
ATOM 854 C C . LYS A 1 103 ? -0.465 5.369 3.393 1.00 90.75 103 LYS A C 1
ATOM 856 O O . LYS A 1 103 ? -0.117 5.269 4.572 1.00 90.75 103 LYS A O 1
ATOM 861 N N . ASP A 1 104 ? -1.603 5.949 3.023 1.00 90.19 104 ASP A N 1
ATOM 862 C CA . ASP A 1 104 ? -2.463 6.705 3.939 1.00 90.19 104 ASP A CA 1
ATOM 863 C C . ASP A 1 104 ? -3.535 5.845 4.620 1.00 90.19 104 ASP A C 1
ATOM 865 O O . ASP A 1 104 ? -4.166 6.273 5.592 1.00 90.19 104 ASP A O 1
ATOM 869 N N . LYS A 1 105 ? -3.715 4.597 4.177 1.00 89.38 105 LYS A N 1
ATOM 870 C CA . LYS A 1 105 ? -4.735 3.653 4.655 1.00 89.38 105 LYS A CA 1
ATOM 871 C C . LYS A 1 105 ? -4.783 3.545 6.167 1.00 89.38 105 LYS A C 1
ATOM 873 O O . LYS A 1 105 ? -5.858 3.607 6.756 1.00 89.38 105 LYS A O 1
ATOM 878 N N . LYS A 1 106 ? -3.622 3.433 6.818 1.00 86.12 106 LYS A N 1
ATOM 879 C CA . LYS A 1 106 ? -3.543 3.320 8.281 1.00 86.12 106 LYS A CA 1
ATOM 880 C C . LYS A 1 106 ? -3.993 4.602 8.985 1.00 86.12 106 LYS A C 1
ATOM 882 O O . LYS A 1 106 ? -4.644 4.533 10.027 1.00 86.12 106 LYS A O 1
ATOM 887 N N . VAL A 1 107 ? -3.654 5.764 8.429 1.00 88.56 107 VAL A N 1
ATOM 888 C CA . VAL A 1 107 ? -4.073 7.067 8.964 1.00 88.56 107 VAL A CA 1
ATOM 889 C C . VAL A 1 107 ? -5.583 7.225 8.804 1.00 88.56 107 VAL A C 1
ATOM 891 O O . VAL A 1 107 ? -6.269 7.563 9.771 1.00 88.56 107 VAL A O 1
ATOM 894 N N . LEU A 1 108 ? -6.115 6.900 7.624 1.00 89.88 108 LEU A N 1
ATOM 895 C CA . LEU A 1 108 ? -7.547 6.941 7.344 1.00 89.88 108 LEU A CA 1
ATOM 896 C C . LEU A 1 108 ? -8.332 5.965 8.233 1.00 89.88 108 LEU A C 1
ATOM 898 O O . LEU A 1 108 ? -9.356 6.338 8.808 1.00 89.88 108 LEU A O 1
ATOM 902 N N . GLU A 1 109 ? -7.827 4.744 8.416 1.00 93.19 109 GLU A N 1
ATOM 903 C CA . GLU A 1 109 ? -8.411 3.749 9.317 1.00 93.19 109 GLU A CA 1
ATOM 904 C C . GLU A 1 109 ? -8.446 4.258 10.762 1.00 93.19 109 GLU A C 1
ATOM 906 O O . GLU A 1 109 ? -9.466 4.145 11.443 1.00 93.19 109 GLU A O 1
ATOM 911 N N . ASN A 1 110 ? -7.351 4.854 11.236 1.00 93.62 110 ASN A N 1
ATOM 912 C CA . ASN A 1 110 ? -7.287 5.422 12.579 1.00 93.62 110 ASN A CA 1
ATOM 913 C C . ASN A 1 110 ? -8.258 6.596 12.750 1.00 93.62 110 ASN A C 1
ATOM 915 O O . ASN A 1 110 ? -8.937 6.666 13.774 1.00 93.62 110 ASN A O 1
ATOM 919 N N . LYS A 1 111 ? -8.398 7.468 11.742 1.00 94.62 111 LYS A N 1
ATOM 920 C CA . LYS A 1 111 ? -9.390 8.554 11.745 1.00 94.62 111 LYS A CA 1
ATOM 921 C C . LYS A 1 111 ? -10.816 8.003 11.825 1.00 94.62 111 LYS A C 1
ATOM 923 O O . LYS A 1 111 ? -11.615 8.483 12.626 1.00 94.62 111 LYS A O 1
ATOM 928 N N . LEU A 1 112 ? -11.119 6.951 11.065 1.00 96.19 112 LEU A N 1
ATOM 929 C CA . LEU A 1 112 ? -12.419 6.283 11.111 1.00 96.19 112 LEU A CA 1
ATOM 930 C C . LEU A 1 112 ? -12.684 5.646 12.485 1.00 96.19 112 LEU A C 1
ATOM 932 O O . LEU A 1 112 ? -13.755 5.847 13.057 1.00 96.19 112 LEU A O 1
ATOM 936 N N . LYS A 1 113 ? -11.699 4.939 13.056 1.00 97.75 113 LYS A N 1
ATOM 937 C CA . LYS A 1 113 ? -11.788 4.387 14.419 1.00 97.75 113 LYS A CA 1
ATOM 938 C C . LYS A 1 113 ? -12.001 5.479 15.467 1.00 97.75 113 LYS A C 1
ATOM 940 O O . LYS A 1 113 ? -12.770 5.263 16.399 1.00 97.75 113 LYS A O 1
ATOM 945 N N . GLN A 1 114 ? -11.395 6.653 15.298 1.00 97.69 114 GLN A N 1
ATOM 946 C CA . GLN A 1 114 ? -11.588 7.787 16.201 1.00 97.69 114 GLN A CA 1
ATOM 947 C C . GLN A 1 114 ? -13.023 8.331 16.148 1.00 97.69 114 GLN A C 1
ATOM 949 O O . GLN A 1 114 ? -13.631 8.575 17.190 1.00 97.69 114 GLN A O 1
ATOM 954 N N . MET A 1 115 ? -13.598 8.470 14.950 1.00 97.75 115 MET A N 1
ATOM 955 C CA . MET A 1 115 ? -15.004 8.867 14.790 1.00 97.75 115 MET A CA 1
ATOM 956 C C . MET A 1 115 ? -15.953 7.825 15.403 1.00 97.75 115 MET A C 1
ATOM 958 O O . MET A 1 115 ? -16.917 8.173 16.087 1.00 97.75 115 MET A O 1
ATOM 962 N N . MET A 1 116 ? -15.656 6.532 15.219 1.00 98.12 116 MET A N 1
ATOM 963 C CA . MET A 1 116 ? -16.406 5.448 15.861 1.00 98.12 116 MET A CA 1
ATOM 964 C C . MET A 1 116 ? -16.301 5.522 17.384 1.00 98.12 116 MET A C 1
ATOM 966 O O . MET A 1 116 ? -17.323 5.419 18.055 1.00 98.12 116 MET A O 1
ATOM 970 N N . TYR A 1 117 ? -15.105 5.747 17.932 1.00 98.19 117 TYR A N 1
ATOM 971 C CA . TYR A 1 117 ? -14.883 5.917 19.369 1.00 98.19 117 TYR A CA 1
ATOM 972 C C . TYR A 1 117 ? -15.755 7.033 19.953 1.00 98.19 117 TYR A C 1
ATOM 974 O O . TYR A 1 117 ? -16.441 6.812 20.951 1.00 98.19 117 TYR A O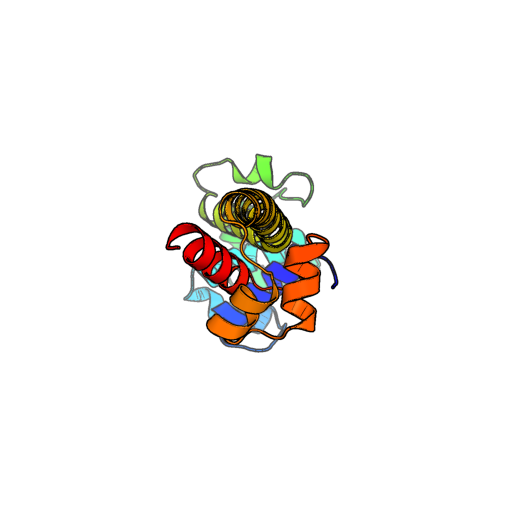 1
ATOM 982 N N . GLN A 1 118 ? -15.793 8.204 19.309 1.00 98.00 118 GLN A N 1
ATOM 983 C CA . GLN A 1 118 ? -16.631 9.324 19.750 1.00 98.00 118 GLN A CA 1
ATOM 984 C C . GLN A 1 118 ? -18.112 8.924 19.822 1.00 98.00 118 GLN A C 1
ATOM 986 O O . GLN A 1 118 ? -18.760 9.124 20.853 1.00 98.00 118 GLN A O 1
ATOM 991 N N . LYS A 1 119 ? -18.632 8.277 18.768 1.00 97.69 119 LYS A N 1
ATOM 992 C CA . LYS A 1 119 ? -20.022 7.798 18.723 1.00 97.69 119 LYS A CA 1
ATOM 993 C C . LYS A 1 119 ? -20.301 6.700 19.755 1.00 97.69 119 LYS A C 1
ATOM 995 O O . LYS A 1 119 ? -21.349 6.726 20.401 1.00 97.69 119 LYS A O 1
ATOM 1000 N N . ILE A 1 120 ? -19.368 5.766 19.942 1.00 97.94 120 ILE A N 1
ATOM 1001 C CA . ILE A 1 120 ? -19.457 4.700 20.949 1.00 97.94 120 ILE A CA 1
ATOM 1002 C C . ILE A 1 120 ? -19.549 5.310 22.344 1.00 97.94 120 ILE A C 1
ATOM 1004 O O . ILE A 1 120 ? -20.445 4.957 23.104 1.00 97.94 120 ILE A O 1
ATOM 1008 N N . CYS A 1 121 ? -18.666 6.252 22.677 1.00 96.56 121 CYS A N 1
ATOM 1009 C CA . CYS A 1 121 ? -18.644 6.906 23.980 1.00 96.56 121 CYS A CA 1
ATOM 1010 C C . CYS A 1 121 ? -19.929 7.678 24.272 1.00 96.56 121 CYS A C 1
ATOM 1012 O O . CYS A 1 121 ? -20.452 7.569 25.381 1.00 96.56 121 CYS A O 1
ATOM 1014 N N . PHE A 1 122 ? -20.448 8.419 23.291 1.00 96.75 122 PHE A N 1
ATOM 1015 C CA . PHE A 1 122 ? -21.723 9.122 23.421 1.00 96.75 122 PHE A CA 1
ATOM 1016 C C . PHE A 1 122 ? -22.880 8.144 23.679 1.00 96.75 122 PHE A C 1
ATOM 1018 O O . PHE A 1 122 ? -23.566 8.239 24.698 1.00 96.75 122 PHE A O 1
ATOM 1025 N N . THR A 1 123 ? -23.033 7.144 22.809 1.00 96.81 123 THR A N 1
ATOM 1026 C CA . THR A 1 123 ? -24.144 6.180 22.867 1.00 96.81 123 THR A CA 1
ATOM 1027 C C . THR A 1 123 ? -24.092 5.349 24.148 1.00 96.81 123 THR A C 1
ATOM 1029 O O . THR A 1 123 ? -25.079 5.249 24.875 1.00 96.81 123 THR A O 1
ATOM 1032 N N . ARG A 1 124 ? -22.909 4.832 24.502 1.00 95.44 124 ARG A N 1
ATOM 1033 C CA . ARG A 1 124 ? -22.681 4.062 25.729 1.00 95.44 124 ARG A CA 1
ATOM 1034 C C . ARG A 1 124 ? -23.072 4.852 26.981 1.00 95.44 124 ARG A C 1
ATOM 1036 O O . ARG A 1 124 ? -23.717 4.290 27.862 1.00 95.44 124 ARG A O 1
ATOM 1043 N N . LYS A 1 125 ? -22.688 6.135 27.063 1.00 94.75 125 LYS A N 1
ATOM 1044 C CA . LYS A 1 125 ? -23.049 7.015 28.188 1.00 94.75 125 LYS A CA 1
ATOM 1045 C C . LYS A 1 125 ? -24.558 7.236 28.259 1.00 94.75 125 LYS A C 1
ATOM 1047 O O . LYS A 1 125 ? -25.120 7.079 29.335 1.00 94.75 125 LYS A O 1
ATOM 1052 N N . SER A 1 126 ? -25.208 7.517 27.127 1.00 95.50 126 SER A N 1
ATOM 1053 C CA . SER A 1 126 ? -26.665 7.726 27.082 1.00 95.50 126 SER A CA 1
ATOM 1054 C C . SER A 1 126 ? -27.469 6.508 27.556 1.00 95.50 126 SER A C 1
ATOM 1056 O O . SER A 1 126 ? -28.541 6.662 28.126 1.00 95.50 126 SER A O 1
ATOM 1058 N N . LYS A 1 127 ? -26.919 5.300 27.384 1.00 94.81 127 LYS A N 1
ATOM 1059 C CA . LYS A 1 127 ? -27.545 4.026 27.769 1.00 94.81 127 LYS A CA 1
ATOM 1060 C C . LYS A 1 127 ? -27.013 3.450 29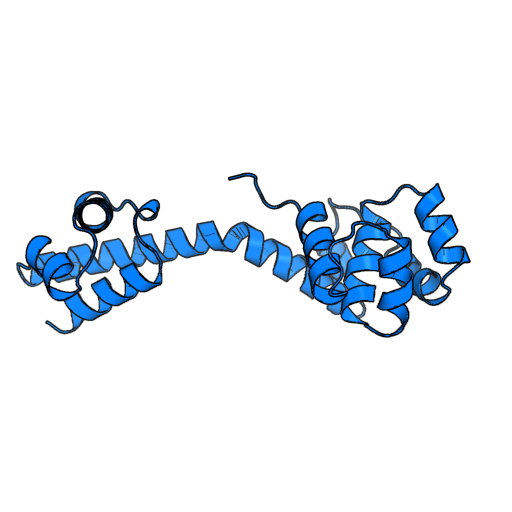.085 1.00 94.81 127 LYS A C 1
ATOM 1062 O O . LYS A 1 127 ? -27.283 2.295 29.400 1.00 94.81 127 LYS A O 1
ATOM 1067 N N . ASN A 1 128 ? -26.206 4.219 29.824 1.00 94.81 128 ASN A N 1
ATOM 1068 C CA . ASN A 1 128 ? -25.536 3.807 31.063 1.00 94.81 128 ASN A CA 1
ATOM 1069 C C . ASN A 1 128 ? -24.826 2.435 30.973 1.00 94.81 128 ASN A C 1
ATOM 1071 O O . ASN A 1 128 ? -24.837 1.623 31.899 1.00 94.81 128 ASN A O 1
ATOM 1075 N N . MET A 1 129 ? -24.216 2.141 29.824 1.00 94.88 129 MET A N 1
ATOM 1076 C CA . MET A 1 129 ? -23.592 0.846 29.566 1.00 94.88 129 MET A CA 1
ATOM 107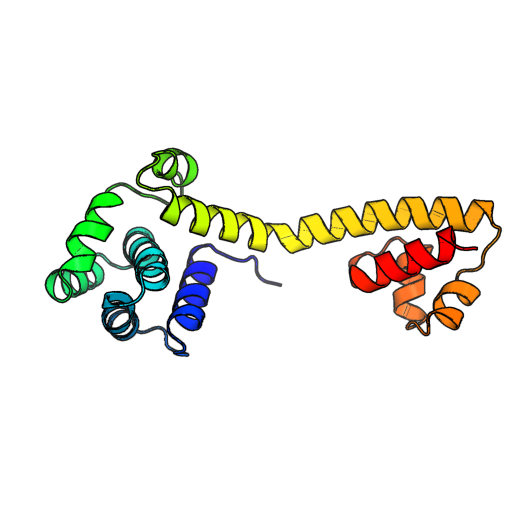7 C C . MET A 1 129 ? -22.142 0.826 30.070 1.00 94.88 129 MET A C 1
ATOM 1079 O O . MET A 1 129 ? -21.345 1.722 29.783 1.00 94.88 129 MET A O 1
ATOM 1083 N N . SER A 1 130 ? -21.757 -0.218 30.805 1.00 95.75 130 SER A N 1
ATOM 1084 C CA . SER A 1 130 ? -20.383 -0.368 31.294 1.00 95.75 130 SER A CA 1
ATOM 1085 C C . SER A 1 130 ? -19.441 -0.896 30.207 1.00 95.75 130 SER A C 1
ATOM 1087 O O . SER A 1 130 ? -19.838 -1.679 29.342 1.00 95.75 130 SER A O 1
ATOM 1089 N N . ASN A 1 131 ? -18.157 -0.522 30.277 1.00 96.56 131 ASN A N 1
ATOM 1090 C CA . ASN A 1 131 ? -17.133 -1.107 29.401 1.00 96.56 131 ASN A CA 1
ATOM 1091 C C . ASN A 1 131 ? -17.041 -2.630 29.595 1.00 96.56 131 ASN A C 1
ATOM 1093 O O . ASN A 1 131 ? -16.872 -3.348 28.613 1.00 96.56 131 ASN A O 1
ATOM 1097 N N . TYR A 1 132 ? -17.213 -3.108 30.839 1.00 96.69 132 TYR A N 1
ATOM 1098 C CA . TYR A 1 132 ? -17.234 -4.535 31.183 1.00 96.69 132 TYR A CA 1
ATOM 1099 C C . TYR A 1 132 ? -18.234 -5.321 30.353 1.00 96.69 132 TYR A C 1
ATOM 1101 O O . TYR A 1 132 ? -17.878 -6.339 29.766 1.00 96.69 132 TYR A O 1
ATOM 1109 N N . ARG A 1 133 ? -19.467 -4.817 30.249 1.00 96.19 133 ARG A N 1
ATOM 1110 C CA . ARG A 1 133 ? -20.501 -5.469 29.452 1.00 96.19 133 ARG A CA 1
ATOM 1111 C C . ARG A 1 133 ? -20.075 -5.600 27.992 1.00 96.19 133 ARG A C 1
ATOM 1113 O O . ARG A 1 133 ? -20.179 -6.683 27.439 1.00 96.19 133 ARG A O 1
ATOM 1120 N N . ILE A 1 134 ? -19.537 -4.532 27.400 1.00 96.94 134 ILE A N 1
ATOM 1121 C CA . ILE A 1 134 ? -19.111 -4.529 25.993 1.00 96.94 134 ILE A CA 1
ATOM 1122 C C . ILE A 1 134 ? -18.057 -5.606 25.735 1.00 96.94 134 ILE A C 1
ATOM 1124 O O . ILE A 1 134 ? -18.253 -6.447 24.861 1.00 96.94 134 ILE A O 1
ATOM 1128 N N . TYR A 1 135 ? -16.934 -5.593 26.463 1.00 96.50 135 TYR A N 1
ATOM 1129 C CA . TYR A 1 135 ? -15.857 -6.539 26.160 1.00 96.50 135 TYR A CA 1
ATOM 1130 C C . TYR A 1 135 ? -16.184 -7.972 26.581 1.00 96.50 135 TYR A C 1
ATOM 1132 O O . TYR A 1 135 ? -15.664 -8.896 25.967 1.00 96.50 135 TYR A O 1
ATOM 1140 N N . LYS A 1 136 ? -17.057 -8.177 27.576 1.00 97.38 136 LYS A N 1
ATOM 1141 C CA . LYS A 1 136 ? -17.508 -9.516 27.966 1.00 97.38 136 LYS A CA 1
ATOM 1142 C C . LYS A 1 136 ? -18.446 -10.126 26.925 1.00 97.38 136 LYS A C 1
ATOM 1144 O O . LYS A 1 136 ? -18.193 -11.232 26.469 1.00 97.38 136 LYS A O 1
ATOM 1149 N N . GLU A 1 137 ? -19.485 -9.397 26.524 1.00 96.62 137 GLU A N 1
ATOM 1150 C CA . GLU A 1 137 ? -20.510 -9.882 25.582 1.00 96.62 137 GLU A CA 1
ATOM 1151 C C . GLU A 1 137 ? -19.949 -10.069 24.166 1.00 96.62 137 GLU A C 1
ATOM 1153 O O . GLU A 1 137 ? -20.354 -10.969 23.438 1.00 96.62 137 GLU A O 1
ATOM 1158 N N . LEU A 1 138 ? -18.977 -9.239 23.774 1.00 96.88 138 LEU A N 1
ATOM 1159 C CA . LEU A 1 138 ? -18.284 -9.366 22.490 1.00 96.88 138 LEU A CA 1
ATOM 1160 C C . LEU A 1 138 ? -17.053 -10.285 22.543 1.00 96.88 138 LEU A C 1
ATOM 1162 O O . LEU A 1 138 ? -16.355 -10.397 21.535 1.00 96.88 138 LEU A O 1
ATOM 1166 N N . ASN A 1 139 ? -16.764 -10.909 23.692 1.00 97.19 139 ASN A N 1
ATOM 1167 C CA . ASN A 1 139 ? -15.588 -11.756 23.915 1.00 97.19 139 ASN A CA 1
ATOM 1168 C C . ASN A 1 139 ? -14.267 -11.098 23.446 1.00 97.19 139 ASN A C 1
ATOM 1170 O O . ASN A 1 139 ? -13.469 -11.680 22.709 1.00 97.19 139 ASN A O 1
ATOM 1174 N N . LEU A 1 140 ? -14.060 -9.833 23.824 1.00 97.19 140 LEU A N 1
ATOM 1175 C CA . LEU A 1 140 ? -12.886 -9.040 23.457 1.00 97.19 140 LEU A CA 1
ATOM 1176 C C . LEU A 1 140 ? -11.824 -9.092 24.554 1.00 97.19 140 LEU A C 1
ATOM 1178 O O . LEU A 1 140 ? -12.138 -9.169 25.740 1.00 97.19 140 LEU A O 1
ATOM 1182 N N . ASN A 1 141 ? -10.554 -8.928 24.168 1.00 97.56 141 ASN A N 1
ATOM 1183 C CA . ASN A 1 141 ? -9.467 -8.758 25.130 1.00 97.56 141 ASN A CA 1
ATOM 1184 C C . ASN A 1 141 ? -9.734 -7.522 26.025 1.00 97.56 141 ASN A C 1
ATOM 1186 O O . ASN A 1 141 ? -9.765 -6.403 25.497 1.00 97.56 141 ASN A O 1
ATOM 1190 N N . PRO A 1 142 ? -9.882 -7.682 27.357 1.00 96.38 142 PRO A N 1
ATOM 1191 C CA . PRO A 1 142 ? -10.268 -6.580 28.237 1.00 96.38 142 PRO A CA 1
ATOM 1192 C C . PRO A 1 142 ? -9.263 -5.427 28.261 1.00 96.38 142 PRO A C 1
ATOM 1194 O O . PRO A 1 142 ? -9.669 -4.271 28.358 1.00 96.38 142 PRO A O 1
ATOM 1197 N N . GLY A 1 143 ? -7.962 -5.714 28.156 1.00 97.19 143 GLY A N 1
ATOM 1198 C CA . GLY A 1 143 ? -6.913 -4.692 28.149 1.00 97.19 143 GLY A CA 1
ATOM 1199 C C . GLY A 1 143 ? -7.004 -3.802 26.913 1.00 97.19 143 GLY A C 1
ATOM 1200 O O . GLY A 1 143 ? -7.130 -2.583 27.026 1.00 97.19 143 GLY A O 1
ATOM 1201 N N . ASN A 1 144 ? -7.035 -4.418 25.731 1.00 97.38 144 ASN A N 1
ATOM 1202 C CA . ASN A 1 144 ? -7.148 -3.703 24.459 1.00 97.38 144 ASN A CA 1
ATOM 1203 C C . ASN A 1 144 ? -8.484 -2.960 24.330 1.00 97.38 144 ASN A C 1
ATOM 1205 O O . ASN A 1 144 ? -8.513 -1.793 23.937 1.00 97.38 144 ASN A O 1
ATOM 1209 N N . ALA A 1 145 ? -9.588 -3.615 24.700 1.00 97.00 145 ALA A N 1
ATOM 1210 C CA . ALA A 1 145 ? -10.912 -3.013 24.647 1.00 97.00 145 ALA A CA 1
ATOM 1211 C C . ALA A 1 145 ? -11.030 -1.825 25.610 1.00 97.00 145 ALA A C 1
ATOM 1213 O O . ALA A 1 145 ? -11.554 -0.786 25.219 1.00 97.00 145 ALA A O 1
ATOM 1214 N N . ASN A 1 146 ? -10.512 -1.926 26.839 1.00 96.44 146 ASN A N 1
ATOM 1215 C CA . ASN A 1 146 ? -10.513 -0.794 27.767 1.00 96.44 146 ASN A CA 1
ATOM 1216 C C . ASN A 1 146 ? -9.603 0.339 27.304 1.00 96.44 146 ASN A C 1
ATOM 1218 O O . ASN A 1 146 ? -9.988 1.496 27.450 1.00 96.44 146 ASN A O 1
ATOM 1222 N N . ALA A 1 147 ? -8.436 0.035 26.733 1.00 97.69 147 ALA A N 1
ATOM 1223 C CA . ALA A 1 147 ? -7.554 1.066 26.202 1.00 97.69 147 ALA A CA 1
ATOM 1224 C C . ALA A 1 147 ? -8.266 1.916 25.134 1.00 97.69 147 ALA A C 1
ATOM 1226 O O . ALA A 1 147 ? -8.251 3.146 25.193 1.00 97.69 147 ALA A O 1
ATOM 1227 N N . PHE A 1 148 ? -9.001 1.259 24.235 1.00 98.12 148 PHE A N 1
ATOM 1228 C CA . PHE A 1 148 ? -9.848 1.933 23.258 1.00 98.12 148 PHE A CA 1
ATOM 1229 C C . PHE A 1 148 ? -11.045 2.656 23.900 1.00 98.12 148 PHE A C 1
ATOM 1231 O O . PHE A 1 148 ? -11.228 3.845 23.680 1.00 98.12 148 PHE A O 1
ATOM 1238 N N . LEU A 1 149 ? -11.849 1.982 24.729 1.00 97.06 149 LEU A N 1
ATOM 1239 C CA . LEU A 1 149 ? -13.105 2.520 25.279 1.00 97.06 149 LEU A CA 1
ATOM 1240 C C . LEU A 1 149 ? -12.923 3.624 26.331 1.00 97.06 149 LEU A C 1
ATOM 1242 O O . LEU A 1 149 ? -13.845 4.411 26.549 1.00 97.06 149 LEU A O 1
ATOM 1246 N N . LYS A 1 150 ? -11.786 3.653 27.034 1.00 95.44 150 LYS A N 1
ATOM 1247 C CA . LYS A 1 150 ? -11.503 4.627 28.099 1.00 95.44 150 LYS A CA 1
ATOM 1248 C C . LYS A 1 150 ? -10.638 5.783 27.613 1.00 95.44 150 LYS A C 1
ATOM 1250 O O . LYS A 1 150 ? -10.887 6.915 28.013 1.00 95.44 150 LYS A O 1
ATOM 1255 N N . TYR A 1 151 ? -9.638 5.495 26.784 1.00 96.00 151 TYR A N 1
ATOM 1256 C CA . TYR A 1 151 ? -8.627 6.477 26.386 1.00 96.00 151 TYR A CA 1
ATOM 1257 C C . TYR A 1 151 ? -8.674 6.828 24.896 1.00 96.00 151 TYR A C 1
ATOM 1259 O O . TYR A 1 151 ? -7.954 7.722 24.466 1.00 96.00 151 TYR A O 1
ATOM 1267 N N . GLY A 1 152 ? -9.511 6.156 24.099 1.00 96.00 152 GLY A N 1
ATOM 1268 C CA . GLY A 1 152 ? -9.560 6.364 22.653 1.00 96.00 152 GLY A CA 1
ATOM 1269 C C . GLY A 1 152 ? -8.330 5.829 21.921 1.00 96.00 152 GLY A C 1
ATOM 1270 O O . GLY A 1 152 ? -8.045 6.284 20.819 1.00 96.00 152 GLY A O 1
ATOM 1271 N N . ASP A 1 153 ? -7.585 4.880 22.503 1.00 97.00 153 ASP A N 1
ATOM 1272 C CA . ASP A 1 153 ? -6.396 4.318 21.855 1.00 97.00 153 ASP A CA 1
ATOM 1273 C C . ASP A 1 153 ? -6.788 3.408 20.675 1.00 97.00 153 ASP A C 1
ATOM 1275 O O . ASP A 1 153 ? -6.987 2.196 20.806 1.00 97.00 153 ASP A O 1
ATOM 1279 N N . VAL A 1 154 ? -6.898 4.013 19.490 1.00 95.94 154 VAL A N 1
ATOM 1280 C CA . VAL A 1 154 ? -7.252 3.343 18.230 1.00 95.94 154 VAL A CA 1
ATOM 1281 C C . VAL A 1 154 ? -6.212 2.318 17.769 1.00 95.94 154 VAL A C 1
ATOM 1283 O O . VAL A 1 154 ? -6.506 1.516 16.881 1.00 95.94 154 VAL A O 1
ATOM 1286 N N . SER A 1 155 ? -5.003 2.318 18.344 1.00 94.12 155 SER A N 1
ATOM 1287 C CA . SER A 1 155 ? -3.955 1.351 17.998 1.00 94.12 155 SER A CA 1
ATOM 1288 C C . SER A 1 155 ? -4.200 -0.033 18.604 1.00 94.12 155 SER A C 1
ATOM 1290 O O . SER A 1 155 ? -3.661 -1.023 18.111 1.00 94.12 155 SER A O 1
ATOM 1292 N N . LYS A 1 156 ? -5.033 -0.116 19.650 1.00 96.38 156 LYS A N 1
ATOM 1293 C CA . LYS A 1 156 ? -5.290 -1.348 20.414 1.00 96.38 156 LYS A CA 1
ATOM 1294 C C . LYS A 1 156 ? -6.402 -2.208 19.840 1.00 96.38 156 LYS A C 1
ATOM 1296 O O . LYS A 1 156 ? -6.554 -3.357 20.246 1.00 96.38 156 LYS A O 1
ATOM 1301 N N . VAL A 1 157 ? -7.175 -1.672 18.902 1.00 96.06 157 VAL A N 1
ATOM 1302 C CA . VAL A 1 157 ? -8.281 -2.382 18.262 1.00 96.06 157 VAL A CA 1
ATOM 1303 C C . VAL A 1 157 ? -8.185 -2.284 16.745 1.00 96.06 157 VAL A C 1
ATOM 1305 O O . VAL A 1 157 ? -7.764 -1.270 16.179 1.00 96.06 157 VAL A O 1
ATOM 1308 N N . SER A 1 158 ? -8.602 -3.358 16.078 1.00 95.62 158 SER A N 1
ATOM 1309 C CA . SER A 1 158 ? -8.802 -3.351 14.630 1.00 95.62 158 SER A CA 1
ATOM 1310 C C . SER A 1 158 ? -10.037 -2.523 14.258 1.00 95.62 158 SER A C 1
ATOM 1312 O O . SER A 1 158 ? -10.920 -2.291 15.094 1.00 95.62 158 SER A O 1
ATOM 1314 N N . LEU A 1 159 ? -10.140 -2.110 12.992 1.00 95.94 159 LEU A N 1
ATOM 1315 C CA . LEU A 1 159 ? -11.354 -1.463 12.489 1.00 95.94 159 LEU A CA 1
ATOM 1316 C C . LEU A 1 159 ? -12.598 -2.357 12.636 1.00 95.94 159 LEU A C 1
ATOM 1318 O O . LEU A 1 159 ? -13.668 -1.860 12.979 1.00 95.94 159 LEU A O 1
ATOM 1322 N N . ASP A 1 160 ? -12.463 -3.667 12.415 1.00 97.12 160 ASP A N 1
ATOM 1323 C CA . ASP A 1 160 ? -13.554 -4.633 12.596 1.00 97.12 160 ASP A CA 1
ATOM 1324 C C . ASP A 1 160 ? -14.029 -4.684 14.055 1.00 97.12 160 ASP A C 1
ATOM 1326 O O . ASP A 1 160 ? -15.223 -4.594 14.337 1.00 97.12 160 ASP A O 1
ATOM 1330 N N . THR A 1 161 ? -13.092 -4.719 15.004 1.00 97.62 161 THR A N 1
ATOM 1331 C CA . THR A 1 161 ? -13.411 -4.655 16.434 1.00 97.62 161 THR A CA 1
ATOM 1332 C C . THR A 1 161 ? -14.146 -3.359 16.784 1.00 97.62 161 THR A C 1
ATOM 1334 O O . THR A 1 161 ? -15.161 -3.403 17.477 1.00 97.62 161 THR A O 1
ATOM 1337 N N . ALA A 1 162 ? -13.691 -2.208 16.276 1.00 97.94 162 ALA A N 1
ATOM 1338 C CA . ALA A 1 162 ? -14.374 -0.931 16.492 1.00 97.94 162 ALA A CA 1
ATOM 1339 C C . ALA A 1 162 ? -15.803 -0.931 15.909 1.00 97.94 162 ALA A C 1
ATOM 1341 O O . ALA A 1 162 ? -16.733 -0.463 16.568 1.00 97.94 162 ALA A O 1
ATOM 1342 N N . ARG A 1 163 ? -16.007 -1.519 14.719 1.00 98.06 163 ARG A N 1
ATOM 1343 C CA . ARG A 1 163 ? -17.335 -1.697 14.104 1.00 98.06 163 ARG A CA 1
ATOM 1344 C C . ARG A 1 163 ? -18.243 -2.601 14.933 1.00 98.06 163 ARG A C 1
ATOM 1346 O O . ARG A 1 163 ? -19.398 -2.243 15.146 1.00 98.06 163 ARG A O 1
ATOM 1353 N N . LYS A 1 164 ? -17.730 -3.728 15.435 1.00 97.62 164 LYS A N 1
ATOM 1354 C CA . LYS A 1 164 ? -18.473 -4.651 16.312 1.00 97.62 164 LYS A CA 1
ATOM 1355 C C . LYS A 1 164 ? -18.945 -3.957 17.584 1.00 97.62 164 LYS A C 1
ATOM 1357 O O . LYS A 1 164 ? -20.117 -4.061 17.934 1.00 97.62 164 LYS A O 1
ATOM 1362 N N . ILE A 1 165 ? -18.065 -3.189 18.229 1.00 97.94 165 ILE A N 1
ATOM 1363 C CA . ILE A 1 165 ? -18.425 -2.392 19.406 1.00 97.94 165 ILE A CA 1
ATOM 1364 C C . ILE A 1 165 ? -19.499 -1.359 19.049 1.00 97.94 165 ILE A C 1
ATOM 1366 O O . ILE A 1 165 ? -20.498 -1.261 19.756 1.00 97.94 165 ILE A O 1
ATOM 1370 N N . LEU A 1 166 ? -19.328 -0.610 17.953 1.00 98.06 166 LEU A N 1
ATOM 1371 C CA . LEU A 1 166 ? -20.309 0.386 17.516 1.00 98.06 166 LEU A CA 1
ATOM 1372 C C . LEU A 1 166 ? -21.684 -0.239 17.235 1.00 98.06 166 LEU A C 1
ATOM 1374 O O . LEU A 1 166 ? -22.704 0.313 17.641 1.00 98.06 166 LEU A O 1
ATOM 1378 N N . ALA A 1 167 ? -21.725 -1.384 16.556 1.00 97.69 167 ALA A N 1
ATOM 1379 C CA . ALA A 1 167 ? -22.964 -2.108 16.293 1.00 97.69 167 ALA A CA 1
ATOM 1380 C C . ALA A 1 167 ? -23.628 -2.573 17.598 1.00 97.69 167 ALA A C 1
ATOM 1382 O O . ALA A 1 167 ? -24.830 -2.384 17.776 1.00 97.69 167 ALA A O 1
ATOM 1383 N N . PHE A 1 168 ? -22.838 -3.108 18.532 1.00 96.94 168 PHE A N 1
ATOM 1384 C CA . PHE A 1 168 ? -23.315 -3.552 19.838 1.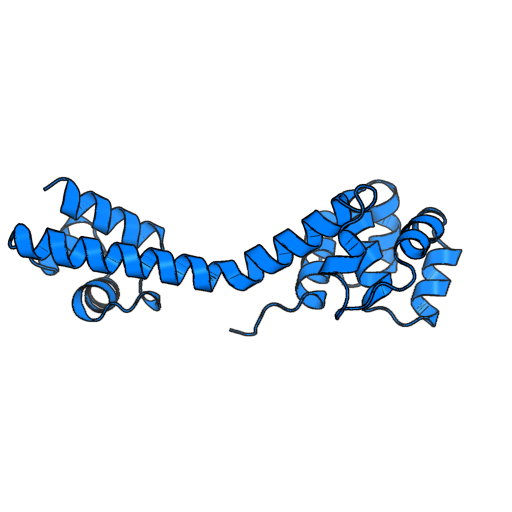00 96.94 168 PHE A CA 1
ATOM 1385 C C . PHE A 1 168 ? -23.963 -2.415 20.636 1.00 96.94 168 PHE A C 1
ATOM 1387 O O . PHE A 1 168 ? -25.106 -2.550 21.059 1.00 96.94 168 PHE A O 1
ATOM 1394 N N . VAL A 1 169 ? -23.284 -1.270 20.784 1.00 96.69 169 VAL A N 1
ATOM 1395 C CA . VAL A 1 169 ? -23.820 -0.134 21.561 1.00 96.69 169 VAL A CA 1
ATOM 1396 C C . VAL A 1 169 ? -25.006 0.567 20.895 1.00 96.69 169 VAL A C 1
ATOM 1398 O O . VAL A 1 169 ? -25.719 1.302 21.566 1.00 96.69 169 VAL A O 1
ATOM 1401 N N . ASN A 1 170 ? -25.205 0.396 19.583 1.00 94.88 170 ASN A N 1
ATOM 1402 C CA . ASN A 1 170 ? -26.377 0.939 18.894 1.00 94.88 170 ASN A CA 1
ATOM 1403 C C . ASN A 1 170 ? -27.599 0.016 19.020 1.00 94.88 170 ASN A C 1
ATOM 1405 O O . ASN A 1 170 ? -28.716 0.525 19.044 1.00 94.88 170 ASN A O 1
ATOM 1409 N N . LYS A 1 171 ? -27.393 -1.310 19.071 1.00 90.31 171 LYS A N 1
ATOM 1410 C CA . LYS A 1 171 ? -28.470 -2.315 19.108 1.00 90.31 171 LYS A CA 1
ATOM 1411 C C . LYS A 1 171 ? -29.195 -2.373 20.457 1.00 90.31 171 LYS A C 1
ATOM 1413 O O . LYS A 1 171 ? -30.413 -2.509 20.470 1.00 90.31 171 LYS A O 1
ATOM 1418 N N . TYR A 1 172 ? -28.448 -2.310 21.557 1.00 69.00 172 TYR A N 1
ATOM 1419 C CA . TYR A 1 172 ? -28.980 -2.006 22.894 1.00 69.00 172 TYR A CA 1
ATOM 1420 C C . TYR A 1 172 ? -29.089 -0.515 22.987 1.00 69.00 172 TYR A C 1
ATOM 1422 O O . TYR A 1 172 ? -30.145 0.062 23.311 1.00 69.00 172 TYR A O 1
#

Foldseek 3Di:
DDFDDLLNLLQVQLCVQLVHPDSDLLSLLVSCVPPVLSLLSSLVCLQEPNDPVVSVVSCVVRVVSVVSNVLCVPDYPVCPVVSCPDPVNVSNVVSVVVSVCVRCVVVVLLVVLLVLLVLLQVLCVVVVHDLCCLCVVVVHDSVLSCCCNPVVPSVSDGSVSSVSSSVVSVVD